Protein AF-A0AAN7KJH5-F1 (afdb_monomer_lite)

InterPro domains:
  IPR013057 Amino acid transporter, transmembrane domain [PF01490] (1-137)

pLDDT: mean 70.14, std 13.67, range [41.75, 88.75]

Organism: Trapa natans (NCBI:txid22666)

Sequence (145 aa):
MVPLGWAPGVMGLILAAAISLYANVLIAKLHVLGGKRHIRYRDLAGHIYGRKAYSLTWGLQYVNLFMINTGFIILAGSSLKTIYVLFRDDHTMKLPYFIAIVGFVCAMFAIEIPHLSALRIWLGFSTFFSLVYYYSICTGLKRWD

Secondary structure (DSSP, 8-state):
-----HHHHHHHHHHHHHHHHHHHHHHHHHHTTTSS----HHHHHHHHHHHHHHHHHHHHHHHHHHHHHHHHHHHHHHHHHHHHHHH---TT--HHHHHHHHHHHHHHHHHH-SSHHHHHHHHHHHHHHHHHHHHHHHHHHTT--

Radius of gyration: 21.86 Å; chains: 1; bounding box: 60×34×48 Å

Structure (mmCIF, N/CA/C/O backbone):
data_AF-A0AAN7KJH5-F1
#
_entry.id   AF-A0AAN7KJH5-F1
#
loop_
_atom_site.group_PDB
_atom_site.id
_atom_site.type_symbol
_atom_site.label_atom_id
_atom_site.label_alt_id
_atom_site.label_comp_id
_atom_site.label_asym_id
_atom_site.label_entity_id
_atom_site.label_seq_id
_atom_site.pdbx_PDB_ins_code
_atom_site.Cartn_x
_atom_site.Cartn_y
_atom_site.Cartn_z
_atom_site.occupancy
_atom_site.B_iso_or_equiv
_atom_site.auth_seq_id
_atom_site.auth_comp_id
_atom_site.auth_asym_id
_atom_site.auth_atom_id
_atom_site.pdbx_PDB_model_num
ATOM 1 N N . MET A 1 1 ? 15.040 16.499 1.997 1.00 41.75 1 MET A N 1
ATOM 2 C CA . MET A 1 1 ? 14.167 15.840 2.991 1.00 41.75 1 MET A CA 1
ATOM 3 C C . MET A 1 1 ? 15.115 15.185 3.979 1.00 41.75 1 MET A C 1
ATOM 5 O O . MET A 1 1 ? 15.840 14.293 3.563 1.00 41.75 1 MET A O 1
ATOM 9 N N . VAL A 1 2 ? 15.259 15.720 5.193 1.00 48.19 2 VAL A N 1
ATOM 10 C CA . VAL A 1 2 ? 16.209 15.173 6.177 1.00 48.19 2 VAL A CA 1
ATOM 11 C C . VAL A 1 2 ? 15.757 13.749 6.509 1.00 48.19 2 VAL A C 1
ATOM 13 O O . VAL A 1 2 ? 14.598 13.588 6.896 1.00 48.19 2 VAL A O 1
ATOM 16 N N . PRO A 1 3 ? 16.598 12.717 6.318 1.00 55.06 3 PRO A N 1
ATOM 17 C CA . PRO A 1 3 ? 16.239 11.371 6.716 1.00 55.06 3 PRO A CA 1
ATOM 18 C C . PRO A 1 3 ? 16.158 11.377 8.240 1.00 55.06 3 PRO A C 1
ATOM 20 O O . PRO A 1 3 ? 17.176 11.426 8.928 1.00 55.06 3 PRO A O 1
ATOM 23 N N . LEU A 1 4 ? 14.940 11.382 8.783 1.00 53.69 4 LEU A N 1
ATOM 24 C CA . LEU A 1 4 ? 14.732 10.939 10.153 1.00 53.69 4 LEU A CA 1
ATOM 25 C C . LEU A 1 4 ? 15.382 9.558 10.219 1.00 53.69 4 LEU A C 1
ATOM 27 O O . LEU A 1 4 ? 15.016 8.674 9.445 1.00 53.69 4 LEU A O 1
ATOM 31 N N . GLY A 1 5 ? 16.415 9.424 11.051 1.00 65.88 5 GLY A N 1
ATOM 32 C CA . GLY A 1 5 ? 17.173 8.187 11.162 1.00 65.88 5 GLY A CA 1
ATOM 33 C C . GLY A 1 5 ? 16.253 6.986 11.387 1.00 65.88 5 GLY A C 1
ATOM 34 O O . GLY A 1 5 ? 15.084 7.113 11.750 1.00 65.88 5 GLY A O 1
ATOM 35 N N . TRP A 1 6 ? 16.788 5.788 11.202 1.00 77.88 6 TRP A N 1
ATOM 36 C CA . TRP A 1 6 ? 16.036 4.548 11.389 1.00 77.88 6 TRP A CA 1
ATOM 37 C C . TRP A 1 6 ? 15.261 4.501 12.728 1.00 77.88 6 TRP A C 1
ATOM 39 O O . TRP A 1 6 ? 14.116 4.061 12.765 1.00 77.88 6 TRP A O 1
ATOM 49 N N . ALA A 1 7 ? 15.827 5.070 13.799 1.00 82.50 7 ALA A N 1
ATOM 50 C CA . ALA A 1 7 ? 15.221 5.109 15.130 1.00 82.50 7 ALA A CA 1
ATOM 51 C C . ALA A 1 7 ? 13.856 5.840 15.208 1.00 82.50 7 ALA A C 1
ATOM 53 O O . ALA A 1 7 ? 12.880 5.198 15.603 1.00 82.50 7 ALA A O 1
ATOM 54 N N . PRO A 1 8 ? 13.704 7.130 14.834 1.00 83.56 8 PRO A N 1
ATOM 55 C CA . PRO A 1 8 ? 12.391 7.782 14.838 1.00 83.56 8 PRO A CA 1
ATOM 56 C C . PRO A 1 8 ? 11.390 7.149 13.859 1.00 83.56 8 PRO A C 1
ATOM 58 O O . PRO A 1 8 ? 10.193 7.150 14.144 1.00 83.56 8 PRO A O 1
ATOM 61 N N . GLY A 1 9 ? 11.855 6.555 12.752 1.00 81.69 9 GLY A N 1
ATOM 62 C CA . GLY A 1 9 ? 10.995 5.787 11.844 1.00 81.69 9 GLY A CA 1
ATOM 63 C C . GLY A 1 9 ? 10.394 4.545 12.512 1.00 81.69 9 GLY A C 1
ATOM 64 O O . GLY A 1 9 ? 9.178 4.356 12.493 1.00 81.69 9 GLY A O 1
ATOM 65 N N . VAL A 1 10 ? 11.227 3.732 13.170 1.00 86.69 10 VAL A N 1
ATOM 66 C CA . VAL A 1 10 ? 10.787 2.534 13.908 1.00 86.69 10 VAL A CA 1
ATOM 67 C C . VAL A 1 10 ? 9.867 2.906 15.069 1.00 86.69 10 VAL A C 1
ATOM 69 O O . VAL A 1 10 ? 8.808 2.301 15.230 1.00 86.69 10 VAL A O 1
ATOM 72 N N . MET A 1 11 ? 10.214 3.942 15.836 1.00 88.75 11 MET A N 1
ATOM 73 C CA . MET A 1 11 ? 9.369 4.437 16.927 1.00 88.75 11 MET A CA 1
ATOM 74 C C . MET A 1 11 ? 8.000 4.909 16.423 1.00 88.75 11 MET A C 1
ATOM 76 O O . MET A 1 11 ? 6.978 4.584 17.028 1.00 88.75 11 MET A O 1
ATOM 80 N N . GLY A 1 12 ? 7.960 5.617 15.290 1.00 85.31 12 GLY A N 1
ATOM 81 C CA . GLY A 1 12 ? 6.714 6.028 14.645 1.00 85.31 12 GLY A CA 1
ATOM 82 C C . GLY A 1 12 ? 5.856 4.843 14.196 1.00 85.31 12 GLY A C 1
ATOM 83 O O . GLY A 1 12 ? 4.645 4.852 14.415 1.00 85.31 12 GLY A O 1
ATOM 84 N N . LEU A 1 13 ? 6.467 3.795 13.632 1.00 85.69 13 LEU A N 1
ATOM 85 C CA . LEU A 1 13 ? 5.760 2.573 13.226 1.00 85.69 13 LEU A CA 1
ATOM 86 C C . LEU A 1 13 ? 5.175 1.815 14.422 1.00 85.69 13 LEU A C 1
ATOM 88 O O . LEU A 1 13 ? 4.020 1.393 14.366 1.00 85.69 13 LEU A O 1
ATOM 92 N N . ILE A 1 14 ? 5.934 1.683 15.514 1.00 88.56 14 ILE A N 1
ATOM 93 C CA . ILE A 1 14 ? 5.457 1.046 16.751 1.00 88.56 14 ILE A CA 1
ATOM 94 C C . ILE A 1 14 ? 4.282 1.837 17.331 1.00 88.56 14 ILE A C 1
ATOM 96 O O . ILE A 1 14 ? 3.264 1.249 17.700 1.00 88.56 14 ILE A O 1
ATOM 100 N N . LEU A 1 15 ? 4.387 3.168 17.367 1.00 87.56 15 LEU A N 1
ATOM 101 C CA . LEU A 1 15 ? 3.319 4.028 17.867 1.00 87.56 15 LEU A CA 1
ATOM 102 C C . LEU A 1 15 ? 2.057 3.924 16.997 1.00 87.56 15 LEU A C 1
ATOM 104 O O . LEU A 1 15 ? 0.957 3.757 17.523 1.00 87.56 15 LEU A O 1
ATOM 108 N N . ALA A 1 16 ? 2.204 3.952 15.671 1.00 83.62 16 ALA A N 1
ATOM 109 C CA . ALA A 1 16 ? 1.093 3.778 14.739 1.00 83.62 16 ALA A CA 1
ATOM 110 C C . ALA A 1 16 ? 0.424 2.399 14.888 1.00 83.62 16 ALA A C 1
ATOM 112 O O . ALA A 1 16 ? -0.809 2.304 14.881 1.00 83.62 16 ALA A O 1
ATOM 113 N N . ALA A 1 17 ? 1.214 1.337 15.078 1.00 84.12 17 ALA A N 1
ATOM 114 C CA . ALA A 1 17 ? 0.710 -0.011 15.331 1.00 84.12 17 ALA A CA 1
ATOM 115 C C . ALA A 1 17 ? -0.049 -0.095 16.664 1.00 84.12 17 ALA A C 1
ATOM 117 O O . ALA A 1 17 ? -1.147 -0.652 16.709 1.00 84.12 17 ALA A O 1
ATOM 118 N N . ALA A 1 18 ? 0.480 0.511 17.730 1.00 80.88 18 ALA A N 1
ATOM 119 C CA . ALA A 1 18 ? -0.165 0.551 19.040 1.00 80.88 18 ALA A CA 1
ATOM 120 C C . ALA A 1 18 ? -1.504 1.308 19.000 1.00 80.88 18 ALA A C 1
ATOM 122 O O . ALA A 1 18 ? -2.509 0.800 19.500 1.00 80.88 18 ALA A O 1
ATOM 123 N N . ILE A 1 19 ? -1.547 2.476 18.349 1.00 82.88 19 ILE A N 1
ATOM 124 C CA . ILE A 1 19 ? -2.782 3.259 18.164 1.00 82.88 19 ILE A CA 1
ATOM 125 C C . ILE A 1 19 ? -3.808 2.460 17.348 1.00 82.88 19 ILE A C 1
ATOM 127 O O . ILE A 1 19 ? -4.983 2.401 17.715 1.00 82.88 19 ILE A O 1
ATOM 131 N N . SER A 1 20 ? -3.370 1.791 16.278 1.00 79.06 20 SER A N 1
ATOM 132 C CA . SER A 1 20 ? -4.243 0.961 15.438 1.00 79.06 20 SER A CA 1
ATOM 133 C C . SER A 1 20 ? -4.808 -0.238 16.205 1.00 79.06 20 SER A C 1
ATOM 135 O O . SER A 1 20 ? -5.998 -0.539 16.100 1.00 79.06 20 SER A O 1
ATOM 137 N N . LEU A 1 21 ? -3.988 -0.919 17.010 1.00 73.56 21 LEU A N 1
ATOM 138 C CA . LEU A 1 21 ? -4.432 -2.018 17.872 1.00 73.56 21 LEU A CA 1
ATOM 139 C C . LEU A 1 21 ? -5.415 -1.534 18.935 1.00 73.56 21 LEU A C 1
ATOM 141 O O . LEU A 1 21 ? -6.452 -2.163 19.134 1.00 73.56 21 LEU A O 1
ATOM 145 N N . TYR A 1 22 ? -5.133 -0.398 19.572 1.00 73.12 22 TYR A N 1
ATOM 146 C CA . TYR A 1 22 ? -6.029 0.201 20.554 1.00 73.12 22 TYR A CA 1
ATOM 147 C C . TYR A 1 22 ? -7.396 0.532 19.944 1.00 73.12 22 TYR A C 1
ATOM 149 O O . TYR A 1 22 ? -8.425 0.158 20.509 1.00 73.12 22 TYR A O 1
ATOM 157 N N . ALA A 1 23 ? -7.419 1.146 18.757 1.00 73.00 23 ALA A N 1
ATOM 158 C CA . ALA A 1 23 ? -8.654 1.417 18.028 1.00 73.00 23 ALA A CA 1
ATOM 159 C C . ALA A 1 23 ? -9.427 0.122 17.710 1.00 73.00 23 ALA A C 1
ATOM 161 O O . ALA A 1 23 ? -10.624 0.041 17.981 1.00 73.00 23 ALA A O 1
ATOM 162 N N . ASN A 1 24 ? -8.751 -0.921 17.218 1.00 70.12 24 ASN A N 1
ATOM 163 C CA . ASN A 1 24 ? -9.383 -2.213 16.927 1.00 70.12 24 ASN A CA 1
ATOM 164 C C . ASN A 1 24 ? -9.943 -2.902 18.186 1.00 70.12 24 ASN A C 1
ATOM 166 O O . ASN A 1 24 ? -11.048 -3.444 18.147 1.00 70.12 24 ASN A O 1
ATOM 170 N N . VAL A 1 25 ? -9.232 -2.849 19.319 1.00 68.31 25 VAL A N 1
ATOM 171 C CA . VAL A 1 25 ? -9.700 -3.396 20.606 1.00 68.31 25 VAL A CA 1
ATOM 172 C C . VAL A 1 25 ? -10.889 -2.604 21.149 1.00 68.31 25 VAL A C 1
ATOM 174 O O . VAL A 1 25 ? -11.833 -3.202 21.666 1.00 68.31 25 VAL A O 1
ATOM 177 N N . LEU A 1 26 ? -10.885 -1.275 21.016 1.00 65.19 26 LEU A N 1
ATOM 178 C CA . LEU A 1 26 ? -12.006 -0.425 21.420 1.00 65.19 26 LEU A CA 1
ATOM 179 C C . LEU A 1 26 ? -13.269 -0.769 20.621 1.00 65.19 26 LEU A C 1
ATOM 181 O O . LEU A 1 26 ? -14.347 -0.921 21.195 1.00 65.19 26 LEU A O 1
ATOM 185 N N . ILE A 1 27 ? -13.119 -0.980 19.314 1.00 61.59 27 ILE A N 1
ATOM 186 C CA . ILE A 1 27 ? -14.218 -1.403 18.449 1.00 61.59 27 ILE A CA 1
ATOM 187 C C . ILE A 1 27 ? -14.693 -2.827 18.793 1.00 61.59 27 ILE A C 1
ATOM 189 O O . ILE A 1 27 ? -15.898 -3.078 18.850 1.00 61.59 27 ILE A O 1
ATOM 193 N N . ALA A 1 28 ? -13.776 -3.752 19.089 1.00 60.47 28 ALA A N 1
ATOM 194 C CA . ALA A 1 28 ? -14.115 -5.112 19.516 1.00 60.47 28 ALA A CA 1
ATOM 195 C C . ALA A 1 28 ? -14.870 -5.137 20.857 1.00 60.47 28 ALA A C 1
ATOM 197 O O . ALA A 1 28 ? -15.811 -5.911 21.024 1.00 60.47 28 ALA A O 1
ATOM 198 N N . LYS A 1 29 ? -14.510 -4.258 21.798 1.00 59.19 29 LYS A N 1
ATOM 199 C CA . LYS A 1 29 ? -15.243 -4.082 23.060 1.00 59.19 29 LYS A CA 1
ATOM 200 C C . LYS A 1 29 ? -16.618 -3.456 22.842 1.00 59.19 29 LYS A C 1
ATOM 202 O O . LYS A 1 29 ? -17.572 -3.877 23.493 1.00 59.19 29 LYS A O 1
ATOM 207 N N . LEU A 1 30 ? -16.745 -2.521 21.895 1.00 57.16 30 LEU A N 1
ATOM 208 C CA . LEU A 1 30 ? -18.052 -2.023 21.467 1.00 57.16 30 LEU A CA 1
ATOM 209 C C . LEU A 1 30 ? -18.926 -3.149 20.904 1.00 57.16 30 LEU A C 1
ATOM 211 O O . LEU A 1 30 ? -20.100 -3.188 21.232 1.00 57.16 30 LEU A O 1
ATOM 215 N N . HIS A 1 31 ? -18.377 -4.115 20.165 1.00 52.75 31 HIS A N 1
ATOM 216 C CA . HIS A 1 31 ? -19.140 -5.259 19.635 1.00 52.75 31 HIS A CA 1
ATOM 217 C C . HIS A 1 31 ? -19.922 -6.036 20.724 1.00 52.75 31 HIS A C 1
ATOM 219 O O . HIS A 1 31 ? -20.969 -6.611 20.435 1.00 52.75 31 HIS A O 1
ATOM 225 N N . VAL A 1 32 ? -19.453 -6.054 21.979 1.00 51.75 32 VAL A N 1
ATOM 226 C CA . VAL A 1 32 ? -20.024 -6.878 23.068 1.00 51.75 32 VAL A CA 1
ATOM 227 C C . VAL A 1 32 ? -20.945 -6.086 24.016 1.00 51.75 32 VAL A C 1
ATOM 229 O O . VAL A 1 32 ? -21.578 -6.664 24.902 1.00 51.75 32 VAL A O 1
ATOM 232 N N . LEU A 1 33 ? -21.105 -4.775 23.822 1.00 45.88 33 LEU A N 1
ATOM 233 C CA . LEU A 1 33 ? -22.000 -3.957 24.646 1.00 45.88 33 LEU A CA 1
ATOM 234 C C . LEU A 1 33 ? -23.476 -4.322 24.398 1.00 45.88 33 LEU A C 1
ATOM 236 O O . LEU A 1 33 ? -24.051 -3.995 23.363 1.00 45.88 33 LEU A O 1
ATOM 240 N N . GLY A 1 34 ? -24.091 -4.993 25.380 1.00 48.47 34 GLY A N 1
ATOM 241 C CA . GLY A 1 34 ? -25.542 -5.209 25.450 1.00 48.47 34 GLY A CA 1
ATOM 242 C C . GLY A 1 34 ? -26.043 -6.650 25.303 1.00 48.47 34 GLY A C 1
ATOM 243 O O . GLY A 1 34 ? -27.241 -6.841 25.121 1.00 48.47 34 GLY A O 1
ATOM 244 N N . GLY A 1 35 ? -25.185 -7.677 25.358 1.00 50.88 35 GLY A N 1
ATOM 245 C CA . GLY A 1 35 ? -25.638 -9.079 25.467 1.00 50.88 35 GLY A CA 1
ATOM 246 C C . GLY A 1 35 ? -26.435 -9.631 24.270 1.00 50.88 35 GLY A C 1
ATOM 247 O O . GLY A 1 35 ? -26.924 -10.757 24.324 1.00 50.88 35 GLY A O 1
ATOM 248 N N . LYS A 1 36 ? -26.544 -8.882 23.164 1.00 46.72 36 LYS A N 1
ATOM 249 C CA . LYS A 1 36 ? -27.088 -9.354 21.885 1.00 46.72 36 LYS A CA 1
ATOM 250 C C . LYS A 1 36 ? -26.062 -9.169 20.772 1.00 46.72 36 LYS A C 1
ATOM 252 O O . LYS A 1 36 ? -25.541 -8.074 20.573 1.00 46.72 36 LYS A O 1
ATOM 257 N N . ARG A 1 37 ? -25.801 -10.253 20.029 1.00 44.09 37 ARG A N 1
ATOM 258 C CA . ARG A 1 37 ? -24.948 -10.288 18.829 1.00 44.09 37 ARG A CA 1
ATOM 259 C C . ARG A 1 37 ? -25.513 -9.351 17.756 1.00 44.09 37 ARG A C 1
ATOM 261 O O . ARG A 1 37 ? -26.404 -9.740 17.007 1.00 44.09 37 ARG A O 1
ATOM 268 N N . HIS A 1 38 ? -24.982 -8.138 17.655 1.00 47.28 38 HIS A N 1
ATOM 269 C CA . HIS A 1 38 ? -25.283 -7.236 16.546 1.00 47.28 38 HIS A CA 1
ATOM 270 C C . HIS A 1 38 ? -24.235 -7.422 15.446 1.00 47.28 38 HIS A C 1
ATOM 272 O O . HIS A 1 38 ? -23.150 -6.856 15.474 1.00 47.28 38 HIS A O 1
ATOM 278 N N . ILE A 1 39 ? -24.597 -8.216 14.443 1.00 48.72 39 ILE A N 1
ATOM 279 C CA . ILE A 1 39 ? -23.796 -8.596 13.264 1.00 48.72 39 ILE A CA 1
ATOM 280 C C . ILE A 1 39 ? -23.498 -7.425 12.298 1.00 48.72 39 ILE A C 1
ATOM 282 O O . ILE A 1 39 ? -22.943 -7.633 11.220 1.00 48.72 39 ILE A O 1
ATOM 286 N N . ARG A 1 40 ? -23.847 -6.176 12.648 1.00 52.09 40 ARG A N 1
ATOM 287 C CA . ARG A 1 40 ? -23.656 -4.998 11.789 1.00 52.09 40 ARG A CA 1
ATOM 288 C C . ARG A 1 40 ? -23.190 -3.789 12.605 1.00 52.09 40 ARG A C 1
ATOM 290 O O . ARG A 1 40 ? -23.937 -3.277 13.431 1.00 52.09 40 ARG A O 1
ATOM 297 N N . TYR A 1 41 ? -22.008 -3.269 12.258 1.00 50.56 41 TYR A N 1
ATOM 298 C CA . TYR A 1 41 ? -21.374 -2.013 12.722 1.00 50.56 41 TYR A CA 1
ATOM 299 C C . TYR A 1 41 ? -22.290 -0.767 12.759 1.00 50.56 41 TYR A C 1
ATOM 301 O O . TYR A 1 41 ? -21.920 0.277 13.287 1.00 50.56 41 TYR A O 1
ATOM 309 N N . ARG A 1 42 ? -23.469 -0.854 12.141 1.00 49.59 42 ARG A N 1
ATOM 310 C CA . ARG A 1 42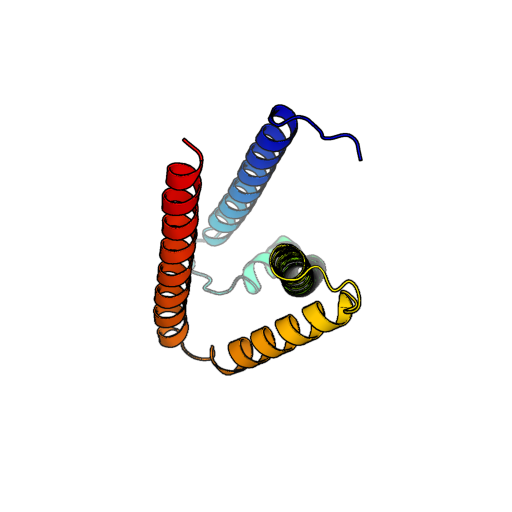 ? -24.325 0.261 11.749 1.00 49.59 42 ARG A CA 1
ATOM 311 C C . ARG A 1 42 ? -25.364 0.655 12.800 1.00 49.59 42 ARG A C 1
ATOM 313 O O . ARG A 1 42 ? -25.665 1.837 12.901 1.00 49.59 42 ARG A O 1
ATOM 320 N N . ASP A 1 43 ? -25.869 -0.289 13.592 1.00 47.94 43 ASP A N 1
ATOM 321 C CA . ASP A 1 43 ? -26.902 0.017 14.597 1.00 47.94 43 ASP A CA 1
ATOM 322 C C . ASP A 1 43 ? -26.313 0.450 15.944 1.00 47.94 43 ASP A C 1
ATOM 324 O O . ASP A 1 43 ? -26.886 1.292 16.632 1.00 47.94 43 ASP A O 1
ATOM 328 N N . LEU A 1 44 ? -25.121 -0.040 16.299 1.00 48.66 44 LEU A N 1
ATOM 329 C CA . LEU A 1 44 ? -24.533 0.231 17.612 1.00 48.66 44 LEU A CA 1
ATOM 330 C C . LEU A 1 44 ? -23.915 1.638 17.721 1.00 48.66 44 LEU A C 1
ATOM 332 O O . LEU A 1 44 ? -24.080 2.319 18.732 1.00 48.66 44 LEU A O 1
ATOM 336 N N . ALA A 1 45 ? -23.268 2.119 16.652 1.00 50.47 45 ALA A N 1
ATOM 337 C CA . ALA A 1 45 ? -22.732 3.482 16.589 1.00 50.47 45 ALA A CA 1
ATOM 338 C C . ALA A 1 45 ? -23.846 4.546 16.515 1.00 50.47 45 ALA A C 1
ATOM 340 O O . ALA A 1 45 ? -23.702 5.641 17.060 1.00 50.47 45 ALA A O 1
ATOM 341 N N . GLY A 1 46 ? -24.979 4.209 15.886 1.00 47.50 46 GLY A N 1
ATOM 342 C CA . GLY A 1 46 ? -26.156 5.074 15.820 1.00 47.50 46 GLY A CA 1
ATOM 343 C C . GLY A 1 46 ? -26.838 5.271 17.175 1.00 47.50 46 GLY A C 1
ATOM 344 O O . GLY A 1 46 ? -27.347 6.362 17.430 1.00 47.50 46 GLY A O 1
ATOM 345 N N . HIS A 1 47 ? -26.805 4.259 18.050 1.00 52.00 47 HIS A N 1
ATOM 346 C CA . HIS A 1 47 ? -27.459 4.317 19.358 1.00 52.00 47 HIS A CA 1
ATOM 347 C C . HIS A 1 47 ? -26.647 5.077 20.422 1.00 52.00 47 HIS A C 1
ATOM 349 O O . HIS A 1 47 ? -27.239 5.712 21.286 1.00 52.00 47 HIS A O 1
ATOM 355 N N . ILE A 1 48 ? -25.307 5.070 20.342 1.00 52.84 48 ILE A N 1
ATOM 356 C CA . ILE A 1 48 ? -24.431 5.700 21.354 1.00 52.84 48 ILE A CA 1
ATOM 357 C C . ILE A 1 48 ? -23.943 7.103 20.944 1.00 52.84 48 ILE A C 1
ATOM 359 O O . ILE A 1 48 ? -23.795 7.964 21.805 1.00 52.84 48 ILE A O 1
ATOM 363 N N . TYR A 1 49 ? -23.694 7.366 19.654 1.00 51.16 49 TYR A N 1
ATOM 364 C CA . TYR A 1 49 ? -22.996 8.589 19.202 1.00 51.16 49 TYR A CA 1
ATOM 365 C C . TYR A 1 49 ? -23.817 9.472 18.237 1.00 51.16 49 TYR A C 1
ATOM 367 O O . TYR A 1 49 ? -23.371 10.541 17.811 1.00 51.16 49 TYR A O 1
ATOM 375 N N . GLY A 1 50 ? -25.037 9.046 17.894 1.00 53.34 50 GLY A N 1
ATOM 376 C CA . GLY A 1 50 ? -25.954 9.774 17.019 1.00 53.34 50 GLY A CA 1
ATOM 377 C C . GLY A 1 50 ? -25.617 9.689 15.522 1.00 53.34 50 GLY A C 1
ATOM 378 O O . GLY A 1 50 ? -24.509 9.363 15.093 1.00 53.34 50 GLY A O 1
ATOM 379 N N . ARG A 1 51 ? -26.607 10.032 14.685 1.00 55.66 51 ARG A N 1
ATOM 380 C CA . ARG A 1 51 ? -26.584 9.902 13.210 1.00 55.66 51 ARG A CA 1
ATOM 381 C C . ARG A 1 51 ? -25.416 10.651 12.527 1.00 55.66 51 ARG A C 1
ATOM 383 O O . ARG A 1 51 ? -25.027 10.294 11.417 1.00 55.66 51 ARG A O 1
ATOM 390 N N . LYS A 1 52 ? -24.826 11.653 13.197 1.00 53.44 52 LYS A N 1
ATOM 391 C CA . LYS A 1 52 ? -23.691 12.453 12.697 1.00 53.44 52 LYS A CA 1
ATOM 392 C C . LYS A 1 52 ? -22.356 11.700 12.719 1.00 53.44 52 LYS A C 1
ATOM 394 O O . LYS A 1 52 ? -21.617 11.774 11.743 1.00 53.44 52 LYS A O 1
ATOM 399 N N . ALA A 1 53 ? -22.062 10.941 13.775 1.00 59.16 53 ALA A N 1
ATOM 400 C CA . ALA A 1 53 ? -20.815 10.178 13.865 1.00 59.16 53 ALA A CA 1
ATOM 401 C C . ALA A 1 53 ? -20.767 9.042 12.838 1.00 59.16 53 ALA A C 1
ATOM 403 O O . ALA A 1 53 ? -19.719 8.800 12.247 1.00 59.16 53 ALA A O 1
ATOM 404 N N . TYR A 1 54 ? -21.919 8.421 12.561 1.00 56.72 54 TYR A N 1
ATOM 405 C CA . TYR A 1 54 ? -22.078 7.413 11.511 1.00 56.72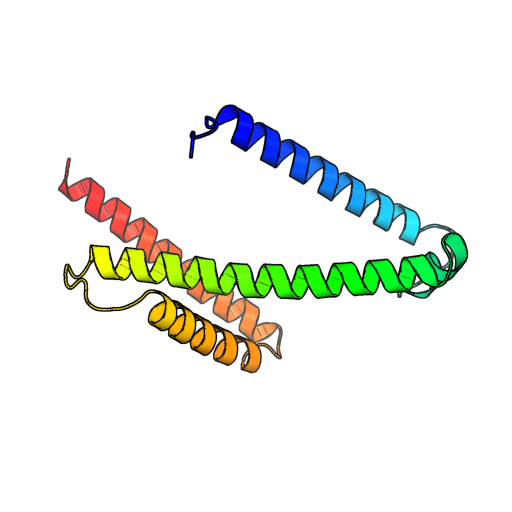 54 TYR A CA 1
ATOM 406 C C . TYR A 1 54 ? -21.718 7.958 10.120 1.00 56.72 54 TYR A C 1
ATOM 408 O O . TYR A 1 54 ? -20.932 7.348 9.397 1.00 56.72 54 TYR A O 1
ATOM 416 N N . SER A 1 55 ? -22.241 9.136 9.760 1.00 58.22 55 SER A N 1
ATOM 417 C CA . SER A 1 55 ? -21.911 9.777 8.481 1.00 58.22 55 SER A CA 1
ATOM 418 C C . SER A 1 55 ? -20.433 10.164 8.397 1.00 58.22 55 SER A C 1
ATOM 420 O O . SER A 1 55 ? -19.837 10.070 7.326 1.00 58.22 55 SER A O 1
ATOM 422 N N . LEU A 1 56 ? -19.833 10.568 9.523 1.00 65.00 56 LEU A N 1
ATOM 423 C CA . LEU A 1 56 ? -18.414 10.907 9.601 1.00 65.00 56 LEU A CA 1
ATOM 424 C C . LEU A 1 56 ? -17.526 9.670 9.406 1.00 65.00 56 LEU A C 1
ATOM 426 O O . LEU A 1 56 ? -16.580 9.726 8.625 1.00 65.00 56 LEU A O 1
ATOM 430 N N . THR A 1 57 ? -17.837 8.542 10.059 1.00 65.88 57 THR A N 1
ATOM 431 C CA . THR A 1 57 ? -17.057 7.299 9.894 1.00 65.88 57 THR A CA 1
ATOM 432 C C . THR A 1 57 ? -17.196 6.741 8.487 1.00 65.88 57 THR A C 1
ATOM 434 O O . THR A 1 57 ? -16.208 6.297 7.911 1.00 65.88 57 THR A O 1
ATOM 437 N N . TRP A 1 58 ? -18.401 6.800 7.917 1.00 65.44 58 TRP A N 1
ATOM 438 C CA . TRP A 1 58 ? -18.648 6.406 6.533 1.00 65.44 58 TRP A CA 1
ATOM 439 C C . TRP A 1 58 ? -17.820 7.251 5.552 1.00 65.44 58 TRP A C 1
ATOM 441 O O . TRP A 1 58 ? -17.130 6.697 4.697 1.00 65.44 58 TRP A O 1
ATOM 451 N N . GLY A 1 59 ? -17.803 8.577 5.735 1.00 73.44 59 GLY A N 1
ATOM 452 C CA . GLY A 1 59 ? -16.985 9.486 4.929 1.00 73.44 59 GLY A CA 1
ATOM 453 C C . GLY A 1 59 ? -15.484 9.222 5.076 1.00 73.44 59 GLY A C 1
ATOM 454 O O . GLY A 1 59 ? -14.787 9.071 4.077 1.00 73.44 59 GLY A O 1
ATOM 455 N N . LEU A 1 60 ? -14.991 9.087 6.311 1.00 74.94 60 LEU A N 1
ATOM 456 C CA . LEU A 1 60 ? -13.582 8.789 6.592 1.00 74.94 60 LEU A CA 1
ATOM 457 C C . LEU A 1 60 ? -13.138 7.446 6.009 1.00 74.94 60 LEU A C 1
ATOM 459 O O . LEU A 1 60 ? -12.054 7.371 5.441 1.00 74.94 60 LEU A O 1
ATOM 463 N N . GLN A 1 61 ? -13.957 6.396 6.110 1.00 74.50 61 GLN A N 1
ATOM 464 C CA . GLN A 1 61 ? -13.628 5.093 5.526 1.00 74.50 61 GLN A CA 1
ATOM 465 C C . GLN A 1 61 ? -13.566 5.156 4.001 1.00 74.50 61 GLN A C 1
ATOM 467 O O . GLN A 1 61 ? -12.645 4.592 3.414 1.00 74.50 61 GLN A O 1
ATOM 472 N N . TYR A 1 62 ? -14.500 5.864 3.364 1.00 76.69 62 TYR A N 1
ATOM 473 C CA . TYR A 1 62 ? -14.514 6.000 1.910 1.00 76.69 62 TYR A CA 1
ATOM 474 C C . TYR A 1 62 ? -13.313 6.805 1.402 1.00 76.69 62 TYR A C 1
ATOM 476 O O . TYR A 1 62 ? -12.636 6.389 0.462 1.00 76.69 62 TYR A O 1
ATOM 484 N N . VAL A 1 63 ? -12.992 7.916 2.074 1.00 81.94 63 VAL A N 1
ATOM 485 C CA . VAL A 1 63 ? -11.800 8.723 1.778 1.00 81.94 63 VAL A CA 1
ATOM 486 C C . VAL A 1 63 ? -10.529 7.906 1.990 1.00 81.94 63 VAL A C 1
ATOM 488 O O . VAL A 1 63 ? -9.659 7.909 1.124 1.00 81.94 63 VAL A O 1
ATOM 491 N N . ASN A 1 64 ? -10.428 7.164 3.094 1.00 82.75 64 ASN A N 1
ATOM 492 C CA . ASN A 1 64 ? -9.261 6.334 3.377 1.00 82.75 64 ASN A CA 1
ATOM 493 C C . ASN A 1 64 ? -9.080 5.235 2.322 1.00 82.75 64 ASN A C 1
ATOM 495 O O . ASN A 1 64 ? -7.978 5.042 1.814 1.00 82.75 64 ASN A O 1
ATOM 499 N N . LEU A 1 65 ? -10.168 4.558 1.938 1.00 81.69 65 LEU A N 1
ATOM 500 C CA . LEU A 1 65 ? -10.140 3.542 0.890 1.00 81.69 65 LEU A CA 1
ATOM 501 C C . LEU A 1 65 ? -9.677 4.146 -0.441 1.00 81.69 65 LEU A C 1
ATOM 503 O O . LEU A 1 65 ? -8.775 3.605 -1.076 1.00 81.69 65 LEU A O 1
ATOM 507 N N . PHE A 1 66 ? -10.244 5.282 -0.843 1.00 84.12 66 PHE A N 1
ATOM 508 C CA . PHE A 1 66 ? -9.875 5.959 -2.085 1.00 84.12 66 PHE A CA 1
ATOM 509 C C . PHE A 1 66 ? -8.411 6.425 -2.083 1.00 84.12 66 PHE A C 1
ATOM 511 O O . PHE A 1 66 ? -7.682 6.208 -3.056 1.00 84.12 66 PHE A O 1
ATOM 518 N N . MET A 1 67 ? -7.961 7.025 -0.979 1.00 82.62 67 MET A N 1
ATOM 519 C CA . MET A 1 67 ? -6.612 7.569 -0.848 1.00 82.62 67 MET A CA 1
ATOM 520 C C . MET A 1 67 ? -5.552 6.464 -0.818 1.00 82.62 67 MET A C 1
ATOM 522 O O . MET A 1 67 ? -4.539 6.585 -1.503 1.00 82.62 67 MET A O 1
ATOM 526 N N . ILE A 1 68 ? -5.798 5.362 -0.099 1.00 84.25 68 ILE A N 1
ATOM 527 C CA . ILE A 1 68 ? -4.890 4.204 -0.068 1.00 84.25 68 ILE A CA 1
ATOM 528 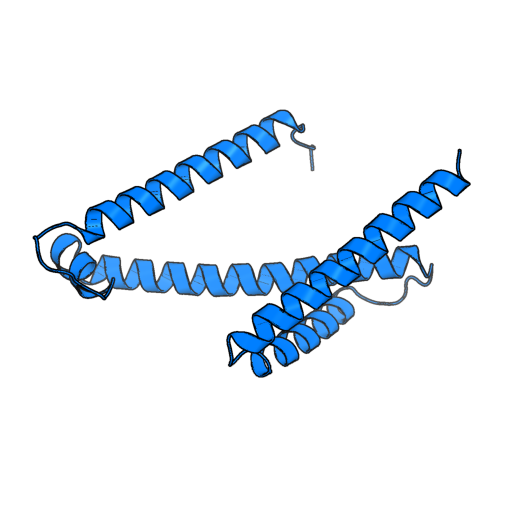C C . ILE A 1 68 ? -4.805 3.536 -1.443 1.00 84.25 68 ILE A C 1
ATOM 530 O O . ILE A 1 68 ? -3.701 3.252 -1.902 1.00 84.25 68 ILE A O 1
ATOM 534 N N . ASN A 1 69 ? -5.935 3.323 -2.129 1.00 83.12 69 ASN A N 1
ATOM 535 C CA . ASN A 1 69 ? -5.931 2.718 -3.467 1.00 83.12 69 ASN A CA 1
ATOM 536 C C . ASN A 1 69 ? -5.169 3.592 -4.476 1.00 83.12 69 ASN A C 1
ATOM 538 O O . ASN A 1 69 ? -4.306 3.099 -5.200 1.00 83.12 69 ASN A O 1
ATOM 542 N N . THR A 1 70 ? -5.424 4.903 -4.473 1.00 84.88 70 THR A N 1
ATOM 543 C CA . THR A 1 70 ? -4.712 5.853 -5.343 1.00 84.88 70 THR A CA 1
ATOM 544 C C . THR A 1 70 ? -3.219 5.902 -5.010 1.00 84.88 70 THR A C 1
ATOM 546 O O . THR A 1 70 ? -2.377 5.843 -5.906 1.00 84.88 70 THR A O 1
ATOM 549 N N . GLY A 1 71 ? -2.874 5.954 -3.720 1.00 86.75 71 GLY A N 1
ATOM 550 C CA . GLY A 1 71 ? -1.489 5.952 -3.252 1.00 86.75 71 GLY A CA 1
ATOM 551 C C . GLY A 1 71 ? -0.731 4.687 -3.653 1.00 86.75 71 GLY A C 1
ATOM 552 O O . GLY A 1 71 ? 0.422 4.778 -4.073 1.00 86.75 71 GLY A O 1
ATOM 553 N N . PHE A 1 72 ? -1.383 3.524 -3.602 1.00 85.00 72 PHE A N 1
ATOM 554 C CA . PHE A 1 72 ? -0.793 2.255 -4.025 1.00 85.00 72 PHE A CA 1
ATOM 555 C C . PHE A 1 72 ? -0.459 2.243 -5.523 1.00 85.00 72 PHE A C 1
ATOM 557 O O . PHE A 1 72 ? 0.650 1.863 -5.895 1.00 85.00 72 PHE A O 1
ATOM 564 N N . ILE A 1 73 ? -1.367 2.730 -6.377 1.00 86.81 73 ILE A N 1
ATOM 565 C CA . ILE A 1 73 ? -1.142 2.829 -7.831 1.00 86.81 73 ILE A CA 1
ATOM 566 C C . ILE A 1 73 ? 0.033 3.771 -8.141 1.00 86.81 73 ILE A C 1
ATOM 568 O O . ILE A 1 73 ? 0.888 3.450 -8.969 1.00 86.81 73 ILE A O 1
ATOM 572 N N . ILE A 1 74 ? 0.119 4.914 -7.452 1.00 87.19 74 ILE A N 1
ATOM 573 C CA . ILE A 1 74 ? 1.226 5.868 -7.621 1.00 87.19 74 ILE A CA 1
ATOM 574 C C . ILE A 1 74 ? 2.554 5.248 -7.176 1.00 87.19 74 ILE A C 1
ATOM 576 O O . ILE A 1 74 ? 3.554 5.357 -7.892 1.00 87.19 74 ILE A O 1
ATOM 580 N N . LEU A 1 75 ? 2.573 4.591 -6.012 1.00 87.62 75 LEU A N 1
ATOM 581 C CA . LEU A 1 75 ? 3.770 3.950 -5.476 1.00 87.62 75 LEU A CA 1
ATOM 582 C C . LEU A 1 75 ? 4.275 2.855 -6.422 1.00 87.62 75 LEU A C 1
ATOM 584 O O . LEU A 1 75 ? 5.453 2.851 -6.770 1.00 87.62 75 LEU A O 1
ATOM 588 N N . ALA A 1 76 ? 3.380 1.993 -6.906 1.00 85.69 76 ALA A N 1
ATOM 589 C CA . ALA A 1 76 ? 3.714 0.947 -7.866 1.00 85.69 76 ALA A CA 1
ATOM 590 C C . ALA A 1 76 ? 4.202 1.517 -9.212 1.00 85.69 76 ALA A C 1
ATOM 592 O O . ALA A 1 76 ? 5.193 1.026 -9.755 1.00 85.69 76 ALA A O 1
ATOM 593 N N . GLY A 1 77 ? 3.591 2.594 -9.723 1.00 85.25 77 GLY A N 1
ATOM 594 C CA . GLY A 1 77 ? 4.076 3.292 -10.922 1.00 85.25 77 GLY A CA 1
ATOM 595 C C . GLY A 1 77 ? 5.478 3.889 -10.741 1.00 85.25 77 GLY A C 1
ATOM 596 O O . GLY A 1 77 ? 6.307 3.817 -11.650 1.00 85.25 77 GLY A O 1
ATOM 597 N N . SER A 1 78 ? 5.773 4.424 -9.553 1.00 84.50 78 SER A N 1
ATOM 598 C CA . SER A 1 78 ? 7.108 4.919 -9.193 1.00 84.50 78 SER A CA 1
ATOM 599 C C . SER A 1 78 ? 8.139 3.788 -9.128 1.00 84.50 78 SER A C 1
ATOM 601 O O . SER A 1 78 ? 9.207 3.895 -9.731 1.00 84.50 78 SER A O 1
ATOM 603 N N . SER A 1 79 ? 7.807 2.668 -8.478 1.00 85.12 79 SER A N 1
ATOM 604 C CA . SER A 1 79 ? 8.673 1.484 -8.424 1.00 85.12 79 SER A CA 1
ATOM 605 C C . SER A 1 79 ? 8.958 0.914 -9.815 1.00 85.12 79 SER A C 1
ATOM 607 O O . SER A 1 79 ? 10.108 0.605 -10.123 1.00 85.12 79 SER A O 1
ATOM 609 N N . LEU A 1 80 ? 7.942 0.831 -10.681 1.00 83.50 80 LEU A N 1
ATOM 610 C CA . LEU A 1 80 ? 8.096 0.338 -12.050 1.00 83.50 80 LEU A CA 1
ATOM 611 C C . LEU A 1 80 ? 9.013 1.242 -12.882 1.00 83.50 80 LEU A C 1
ATOM 613 O O . LEU A 1 80 ? 9.863 0.742 -13.618 1.00 83.50 80 LEU A O 1
ATOM 617 N N . LYS A 1 81 ? 8.902 2.567 -12.715 1.00 81.12 81 LYS A N 1
ATOM 618 C CA . LYS A 1 81 ? 9.826 3.523 -13.337 1.00 81.12 81 LYS A CA 1
ATOM 619 C C . LYS A 1 81 ? 11.269 3.283 -12.879 1.00 81.12 81 LYS A C 1
ATOM 621 O O . LYS A 1 81 ? 12.165 3.285 -13.717 1.00 81.12 81 LYS A O 1
ATOM 626 N N . THR A 1 82 ? 11.504 3.070 -11.584 1.00 81.06 82 THR A N 1
ATOM 627 C CA . THR A 1 82 ? 12.854 2.802 -11.057 1.00 81.06 82 THR A CA 1
ATOM 628 C C . THR A 1 82 ? 13.447 1.521 -11.641 1.00 81.06 82 THR A C 1
ATOM 630 O O . THR A 1 82 ? 14.609 1.519 -12.034 1.00 81.06 82 THR A O 1
ATOM 633 N N . ILE A 1 83 ? 12.650 0.454 -11.762 1.00 79.25 83 ILE A N 1
ATOM 634 C CA . ILE A 1 83 ? 13.087 -0.797 -12.402 1.00 79.25 83 ILE A CA 1
ATOM 635 C C . ILE A 1 83 ? 13.409 -0.561 -13.883 1.00 79.25 83 ILE A C 1
ATOM 637 O O . ILE A 1 83 ? 14.434 -1.034 -14.365 1.00 79.25 83 ILE A O 1
ATOM 641 N N . TYR A 1 84 ? 12.575 0.193 -14.604 1.00 76.94 84 TYR A N 1
ATOM 642 C CA . TYR A 1 84 ? 12.815 0.498 -16.016 1.00 76.94 84 TYR A CA 1
ATOM 643 C C . TYR A 1 84 ? 14.130 1.262 -16.226 1.00 76.94 84 TYR A C 1
ATOM 645 O O . TYR A 1 84 ? 14.925 0.876 -17.077 1.00 76.94 84 TYR A O 1
ATOM 653 N N . VAL A 1 85 ? 14.386 2.290 -15.409 1.00 79.06 85 VAL A N 1
ATOM 654 C CA . VAL A 1 85 ? 15.642 3.058 -15.445 1.00 79.06 85 VAL A CA 1
ATOM 655 C C . VAL A 1 85 ? 16.850 2.180 -15.107 1.00 79.06 85 VAL A C 1
ATOM 657 O O . VAL A 1 85 ? 17.906 2.370 -15.691 1.00 79.06 85 VAL A O 1
ATOM 660 N N . LEU A 1 86 ? 16.703 1.197 -14.213 1.00 76.75 86 LEU A N 1
ATOM 661 C CA . LEU A 1 86 ? 17.787 0.277 -13.858 1.00 76.75 86 LEU A CA 1
ATOM 662 C C . LEU A 1 86 ? 18.196 -0.654 -15.016 1.00 76.75 86 LEU A C 1
ATOM 664 O O . LEU A 1 86 ? 19.358 -1.035 -15.107 1.00 76.75 86 LEU A O 1
ATOM 668 N N . PHE A 1 87 ? 17.252 -1.047 -15.877 1.00 71.69 87 PHE A N 1
ATOM 669 C CA . PHE A 1 87 ? 17.504 -1.972 -16.991 1.00 71.69 87 PHE A CA 1
ATOM 670 C C . PHE A 1 87 ? 17.766 -1.280 -18.334 1.00 71.69 87 PHE A C 1
ATOM 672 O O . PHE A 1 87 ? 18.317 -1.909 -19.240 1.00 71.69 87 PHE A O 1
ATOM 679 N N . ARG A 1 88 ? 17.332 -0.027 -18.510 1.00 66.06 88 ARG A N 1
ATOM 680 C CA . ARG A 1 88 ? 17.456 0.698 -19.778 1.00 66.06 88 ARG A CA 1
ATOM 681 C C . ARG A 1 88 ? 17.656 2.191 -19.514 1.00 66.06 88 ARG A C 1
ATOM 683 O O . ARG A 1 88 ? 16.733 2.871 -19.074 1.00 66.06 88 ARG A O 1
ATOM 690 N N . ASP A 1 89 ? 18.836 2.706 -19.862 1.00 59.75 89 ASP A N 1
ATOM 691 C CA . ASP A 1 89 ? 19.259 4.112 -19.678 1.00 59.75 89 ASP A CA 1
ATOM 692 C C . ASP A 1 89 ? 18.521 5.132 -20.576 1.00 59.75 89 ASP A C 1
ATOM 694 O O . ASP A 1 89 ? 18.931 6.282 -20.721 1.00 59.75 89 ASP A O 1
ATOM 698 N N . ASP A 1 90 ? 17.404 4.743 -21.191 1.00 57.91 90 ASP A N 1
ATOM 699 C CA . ASP A 1 90 ? 16.682 5.577 -22.148 1.00 57.91 90 ASP A CA 1
ATOM 700 C C . ASP A 1 90 ? 15.652 6.456 -21.410 1.00 57.91 90 ASP A C 1
ATOM 702 O O . ASP A 1 90 ? 14.538 6.041 -21.073 1.00 57.91 90 ASP A O 1
ATOM 706 N N . HIS A 1 91 ? 16.054 7.687 -21.088 1.00 59.16 91 HIS A N 1
ATOM 707 C CA . HIS A 1 91 ? 15.341 8.655 -20.237 1.00 59.16 91 HIS A CA 1
ATOM 708 C C . HIS A 1 91 ? 14.102 9.328 -20.873 1.00 59.16 91 HIS A C 1
ATOM 710 O O . HIS A 1 91 ? 13.787 10.481 -20.573 1.00 59.16 91 HIS A O 1
ATOM 716 N N . THR A 1 92 ? 13.352 8.645 -21.738 1.00 57.12 92 THR A N 1
ATOM 717 C CA . THR A 1 92 ? 12.279 9.288 -22.524 1.00 57.12 92 THR A CA 1
ATOM 718 C C . THR A 1 92 ? 10.856 9.076 -21.989 1.00 57.12 92 THR A C 1
ATOM 720 O O . THR A 1 92 ? 9.960 9.856 -22.324 1.00 57.12 92 THR A O 1
ATOM 723 N N . MET A 1 93 ? 10.606 8.092 -21.113 1.00 59.47 93 MET A N 1
ATOM 724 C CA . MET A 1 93 ? 9.242 7.800 -20.637 1.00 59.47 93 MET A CA 1
ATOM 725 C C . MET A 1 93 ? 8.852 8.544 -19.348 1.00 59.47 93 MET A C 1
ATOM 727 O O . MET A 1 93 ? 9.456 8.394 -18.283 1.00 59.47 93 MET A O 1
ATOM 731 N N . LYS A 1 94 ? 7.778 9.344 -19.436 1.00 71.19 94 LYS A N 1
ATOM 732 C CA . LYS A 1 94 ? 7.220 10.114 -18.311 1.00 71.19 94 LYS A CA 1
ATOM 733 C C . LYS A 1 94 ? 6.555 9.184 -17.280 1.00 71.19 94 LYS A C 1
ATOM 735 O O . LYS A 1 94 ? 5.794 8.294 -17.644 1.00 71.19 94 LYS A O 1
ATOM 740 N N . LEU A 1 95 ? 6.764 9.465 -15.986 1.00 74.81 95 LEU A N 1
ATOM 741 C CA . LEU A 1 95 ? 6.133 8.782 -14.838 1.00 74.81 95 LEU A CA 1
ATOM 742 C C . LEU A 1 95 ? 4.619 8.489 -14.997 1.00 74.81 95 LEU A C 1
ATOM 744 O O . LEU A 1 95 ? 4.219 7.369 -14.683 1.00 74.81 95 LEU A O 1
ATOM 748 N N . PRO A 1 96 ? 3.771 9.414 -15.499 1.00 80.31 96 PRO A N 1
ATOM 749 C CA . PRO A 1 96 ? 2.346 9.144 -15.699 1.00 80.31 96 PRO A CA 1
ATOM 750 C C . PRO A 1 96 ? 2.037 7.943 -16.602 1.00 80.31 96 PRO A C 1
ATOM 752 O O . PRO A 1 96 ? 1.018 7.299 -16.383 1.00 80.31 96 PRO A O 1
ATOM 755 N N . TYR A 1 97 ? 2.898 7.589 -17.562 1.00 80.06 97 TYR A N 1
ATOM 756 C CA . TYR A 1 97 ? 2.676 6.398 -18.391 1.00 80.06 97 TYR A CA 1
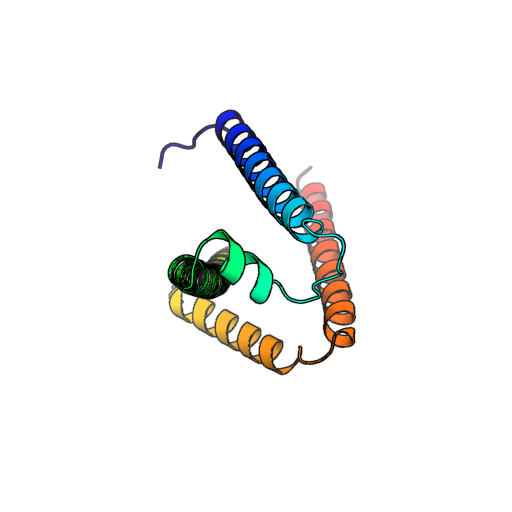ATOM 757 C C . TYR A 1 97 ? 2.818 5.109 -17.579 1.00 80.06 97 TYR A C 1
ATOM 759 O O . TYR A 1 97 ? 1.984 4.217 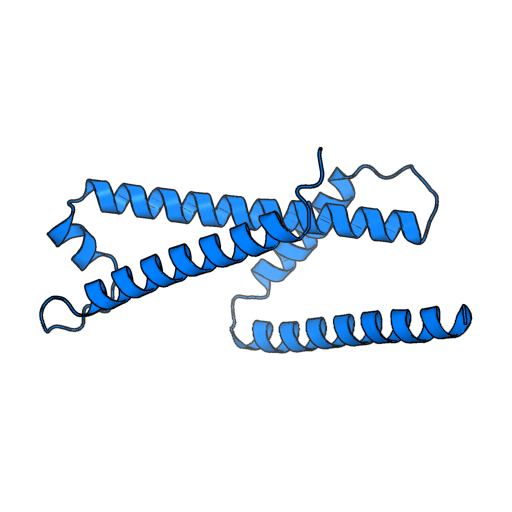-17.696 1.00 80.06 97 TYR A O 1
ATOM 767 N N . PHE A 1 98 ? 3.810 5.034 -16.687 1.00 79.75 98 PHE A N 1
ATOM 768 C CA . PHE A 1 98 ? 3.961 3.895 -15.777 1.00 79.75 98 PHE A CA 1
ATOM 769 C C . PHE A 1 98 ? 2.794 3.801 -14.790 1.00 79.75 98 PHE A C 1
ATOM 771 O O . PHE A 1 98 ? 2.295 2.708 -14.539 1.00 79.75 98 PHE A O 1
ATOM 778 N N . ILE A 1 99 ? 2.307 4.939 -14.286 1.00 83.25 99 ILE A N 1
ATOM 779 C CA . ILE A 1 99 ? 1.110 4.993 -13.433 1.00 83.25 99 ILE A CA 1
ATOM 780 C C . ILE A 1 99 ? -0.129 4.513 -14.204 1.00 83.25 99 ILE A C 1
ATOM 782 O O . ILE A 1 99 ? -0.923 3.760 -13.652 1.00 83.25 99 ILE A O 1
ATOM 786 N N . ALA A 1 100 ? -0.285 4.894 -15.476 1.00 84.12 100 ALA A N 1
ATOM 787 C CA . ALA A 1 100 ? -1.397 4.445 -16.314 1.00 84.12 100 ALA A CA 1
ATOM 788 C C . ALA A 1 100 ? -1.343 2.934 -16.595 1.00 84.12 100 ALA A C 1
ATOM 790 O O . ALA A 1 100 ? -2.370 2.266 -16.501 1.00 84.12 100 ALA A O 1
ATOM 791 N N . ILE A 1 101 ? -0.155 2.381 -16.868 1.00 84.00 101 ILE A N 1
ATOM 792 C CA . ILE A 1 101 ? 0.046 0.934 -17.055 1.00 84.00 101 ILE A CA 1
ATOM 793 C C . ILE A 1 101 ? -0.299 0.177 -15.769 1.00 84.00 101 ILE A C 1
ATOM 795 O O . ILE A 1 101 ? -1.069 -0.778 -15.804 1.00 84.00 101 ILE A O 1
ATOM 799 N N . VAL A 1 102 ? 0.217 0.626 -14.622 1.00 84.88 102 VAL A N 1
ATOM 800 C CA . VAL A 1 102 ? -0.097 0.027 -13.317 1.00 84.88 102 VAL A CA 1
ATOM 801 C C . VAL A 1 102 ? -1.586 0.148 -13.001 1.00 84.88 102 VAL A C 1
ATOM 803 O O . VAL A 1 102 ? -2.190 -0.822 -12.558 1.00 84.88 102 VAL A O 1
ATOM 806 N N . GLY A 1 103 ? -2.199 1.302 -13.267 1.00 84.06 103 GLY A N 1
ATOM 807 C CA . GLY A 1 103 ? -3.632 1.517 -13.085 1.00 84.06 103 GLY A CA 1
ATOM 808 C C . GLY A 1 103 ? -4.478 0.588 -13.956 1.00 84.06 103 GLY A C 1
ATOM 809 O O . GLY A 1 103 ? -5.453 0.025 -13.468 1.00 84.06 103 GLY A O 1
ATOM 810 N N . PHE A 1 104 ? -4.079 0.368 -15.211 1.00 85.31 104 PHE A N 1
ATOM 811 C CA . PHE A 1 104 ? -4.736 -0.572 -16.119 1.00 85.31 104 PHE A CA 1
ATOM 812 C C . PHE A 1 104 ? -4.629 -2.015 -15.616 1.00 85.31 104 PHE A C 1
ATOM 814 O O . PHE A 1 104 ? -5.638 -2.708 -15.514 1.00 85.31 104 PHE A O 1
ATOM 821 N N . VAL A 1 105 ? -3.431 -2.440 -15.217 1.00 81.94 105 VAL A N 1
ATOM 822 C CA . VAL A 1 105 ? -3.199 -3.767 -14.634 1.00 81.94 105 VAL A CA 1
ATOM 823 C C . VAL A 1 105 ? -4.015 -3.944 -13.346 1.00 81.94 105 VAL A C 1
ATOM 825 O O . VAL A 1 105 ? -4.704 -4.947 -13.187 1.00 81.94 105 VAL A O 1
ATOM 828 N N . CYS A 1 106 ? -4.031 -2.948 -12.455 1.00 80.69 106 CYS A N 1
ATOM 829 C CA . CYS A 1 106 ? -4.868 -2.953 -11.253 1.00 80.69 106 CYS A CA 1
ATOM 830 C C . CYS A 1 106 ? -6.371 -2.995 -11.570 1.00 80.69 106 CYS A C 1
ATOM 832 O O . CYS A 1 106 ? -7.115 -3.645 -10.840 1.00 80.69 106 CYS A O 1
ATOM 834 N N . ALA A 1 107 ? -6.832 -2.337 -12.636 1.00 79.31 107 ALA A N 1
ATOM 835 C CA . ALA A 1 107 ? -8.229 -2.390 -13.064 1.00 79.31 107 ALA A CA 1
ATOM 836 C C . ALA A 1 107 ? -8.606 -3.775 -13.610 1.00 79.31 107 ALA A C 1
ATOM 838 O O . ALA A 1 107 ? -9.676 -4.281 -13.274 1.00 79.31 107 ALA A O 1
ATOM 839 N N . MET A 1 108 ? -7.716 -4.417 -14.375 1.00 78.06 108 MET A N 1
ATOM 840 C CA . MET A 1 108 ? -7.888 -5.816 -14.782 1.00 78.06 108 MET A CA 1
ATOM 841 C C . MET A 1 108 ? -7.986 -6.728 -13.555 1.00 78.06 108 MET A C 1
ATOM 843 O O . MET A 1 108 ? -8.948 -7.482 -13.436 1.00 78.06 108 MET A O 1
ATOM 847 N N . PHE A 1 109 ? -7.087 -6.563 -12.577 1.00 70.00 109 PHE A N 1
ATOM 848 C CA . PHE A 1 109 ? -7.172 -7.285 -11.305 1.00 70.00 109 PHE A CA 1
ATOM 849 C C . PHE A 1 109 ? -8.494 -7.038 -10.578 1.00 70.00 109 PHE A C 1
ATOM 851 O O . PHE A 1 109 ? -9.121 -7.982 -10.112 1.00 70.00 109 PHE A O 1
ATOM 858 N N . ALA A 1 110 ? -8.960 -5.793 -10.492 1.00 72.62 110 ALA A N 1
ATOM 859 C CA . ALA A 1 110 ? -10.220 -5.478 -9.821 1.00 72.62 110 ALA A CA 1
ATOM 860 C C . ALA A 1 110 ? -11.426 -6.194 -10.463 1.00 72.62 110 ALA A C 1
ATOM 862 O O . ALA A 1 110 ? -12.350 -6.584 -9.751 1.00 72.62 110 ALA A O 1
ATOM 863 N N . ILE A 1 111 ? -11.399 -6.404 -11.782 1.00 70.06 111 ILE A N 1
ATOM 864 C CA . ILE A 1 111 ? -12.434 -7.136 -12.530 1.00 70.06 111 ILE A CA 1
ATOM 865 C C . ILE A 1 111 ? -12.301 -8.657 -12.337 1.00 70.06 111 ILE A C 1
ATOM 867 O O . ILE A 1 111 ? -13.308 -9.363 -12.338 1.00 70.06 111 ILE A O 1
ATOM 871 N N . GLU A 1 112 ? -11.083 -9.164 -12.132 1.00 64.38 112 GLU A N 1
ATOM 872 C CA . GLU A 1 112 ? -10.776 -10.589 -11.924 1.00 64.38 112 GLU A CA 1
ATOM 873 C C . GLU A 1 112 ? -10.927 -11.066 -10.468 1.00 64.38 112 GLU A C 1
ATOM 875 O O . GLU A 1 112 ? -11.000 -12.273 -10.223 1.00 64.38 112 GLU A O 1
ATOM 880 N N . ILE A 1 113 ? -11.046 -10.153 -9.493 1.00 61.44 113 ILE A N 1
ATOM 881 C CA . ILE A 1 113 ? -11.219 -10.462 -8.059 1.00 61.44 113 ILE A CA 1
ATOM 882 C C . ILE A 1 113 ? -12.699 -10.378 -7.579 1.00 61.44 113 ILE A C 1
ATOM 884 O O . ILE A 1 113 ? -12.957 -9.856 -6.497 1.00 61.44 113 ILE A O 1
ATOM 888 N N . PRO A 1 114 ? -13.736 -10.911 -8.267 1.00 56.66 114 PRO A N 1
ATOM 889 C CA . PRO A 1 114 ? -15.034 -11.106 -7.624 1.00 56.66 114 PRO A CA 1
ATOM 890 C C . PRO A 1 114 ? -15.076 -12.396 -6.780 1.00 56.66 114 PRO A C 1
ATOM 892 O O . PRO A 1 114 ? -16.071 -12.647 -6.106 1.00 56.66 114 PRO A O 1
ATOM 895 N N . HIS A 1 115 ? -14.017 -13.224 -6.785 1.00 58.84 115 HIS A N 1
ATOM 896 C CA . HIS A 1 115 ? -13.995 -14.534 -6.123 1.00 58.84 115 HIS A CA 1
ATOM 897 C C . HIS A 1 115 ? -12.745 -14.754 -5.247 1.00 58.84 115 HIS A C 1
ATOM 899 O O . HIS A 1 115 ? -11.608 -14.578 -5.678 1.00 58.84 115 HIS A O 1
ATOM 905 N N . LEU A 1 116 ? -12.955 -15.207 -4.003 1.00 59.34 116 LEU A N 1
ATOM 906 C CA . LEU A 1 116 ? -11.900 -15.435 -2.997 1.00 59.34 116 LEU A CA 1
ATOM 907 C C . LEU A 1 116 ? -10.841 -16.472 -3.425 1.00 59.34 116 LEU A C 1
ATOM 909 O O . LEU A 1 116 ? -9.717 -16.447 -2.922 1.00 59.34 116 LEU A O 1
ATOM 913 N N . SER A 1 117 ? -11.169 -17.360 -4.370 1.00 60.94 117 SER A N 1
ATOM 914 C CA . SER A 1 117 ? -10.217 -18.336 -4.916 1.00 60.94 117 SER A CA 1
ATOM 915 C C . SER A 1 117 ? -9.146 -17.701 -5.811 1.00 60.94 117 SER A C 1
ATOM 917 O O . SER A 1 117 ? -7.993 -18.127 -5.732 1.00 60.94 117 SER A O 1
ATOM 919 N N . ALA A 1 118 ? -9.466 -16.656 -6.589 1.00 62.44 118 ALA A N 1
ATOM 920 C CA . ALA A 1 118 ? -8.468 -15.946 -7.401 1.00 62.44 118 ALA A CA 1
ATOM 921 C C . ALA A 1 118 ? -7.423 -15.246 -6.531 1.00 62.44 118 ALA A C 1
ATOM 923 O O . ALA A 1 118 ? -6.237 -15.273 -6.851 1.00 62.44 118 ALA A O 1
ATOM 924 N N . LEU A 1 119 ? -7.835 -14.696 -5.383 1.00 66.50 119 LEU A N 1
ATOM 925 C CA . LEU A 1 119 ? -6.920 -14.015 -4.468 1.00 66.50 119 LEU A CA 1
ATOM 926 C C . LEU A 1 119 ? -5.848 -14.968 -3.913 1.00 66.50 119 LEU A C 1
ATOM 928 O O . LEU A 1 119 ? -4.687 -14.585 -3.804 1.00 66.50 119 LEU A O 1
ATOM 932 N N . ARG A 1 120 ? -6.208 -16.226 -3.612 1.00 67.44 120 ARG A N 1
ATOM 933 C CA . ARG A 1 120 ? -5.244 -17.259 -3.184 1.00 67.44 120 ARG A CA 1
ATOM 934 C C . ARG A 1 120 ? -4.239 -17.610 -4.279 1.00 67.44 120 ARG A C 1
ATOM 936 O O . ARG A 1 120 ? -3.049 -17.711 -3.995 1.00 67.44 120 ARG A O 1
ATOM 943 N N . ILE A 1 121 ? -4.714 -17.795 -5.508 1.00 70.69 121 ILE A N 1
ATOM 944 C CA . ILE A 1 121 ? -3.866 -18.135 -6.660 1.00 70.69 121 ILE A CA 1
ATOM 945 C C . ILE A 1 121 ? -2.902 -16.983 -6.964 1.00 70.69 121 ILE A C 1
ATOM 947 O O . ILE A 1 121 ? -1.707 -17.207 -7.162 1.00 70.69 121 ILE A O 1
ATOM 951 N N . TRP A 1 122 ? -3.393 -15.747 -6.899 1.00 68.31 122 TRP A N 1
ATOM 952 C CA . TRP A 1 122 ? -2.580 -14.554 -7.097 1.00 68.31 122 TRP A CA 1
ATOM 953 C C . TRP A 1 122 ? -1.529 -14.361 -5.999 1.00 68.31 122 TRP A C 1
ATOM 955 O O . TRP A 1 122 ? -0.382 -14.020 -6.288 1.00 68.31 122 TRP A O 1
ATOM 965 N N . LEU A 1 123 ? -1.874 -14.659 -4.742 1.00 75.00 123 LEU A N 1
ATOM 966 C CA . LEU A 1 123 ? -0.916 -14.644 -3.636 1.00 75.00 123 LEU A CA 1
ATOM 967 C C . LEU A 1 123 ? 0.215 -15.663 -3.857 1.00 75.00 123 LEU A C 1
ATOM 969 O O . LEU A 1 123 ? 1.378 -15.361 -3.584 1.00 75.00 123 LEU A O 1
ATOM 973 N N . GLY A 1 124 ? -0.106 -16.840 -4.407 1.00 76.88 124 GLY A N 1
ATOM 974 C CA . GLY A 1 124 ? 0.887 -17.837 -4.813 1.00 76.88 124 GLY A CA 1
ATOM 975 C C . GLY A 1 124 ? 1.829 -17.311 -5.900 1.00 76.88 124 GLY A C 1
ATOM 976 O O . GLY A 1 124 ? 3.048 -17.407 -5.757 1.00 76.88 124 GLY A O 1
ATOM 977 N N . PHE A 1 125 ? 1.281 -16.669 -6.934 1.00 79.00 125 PHE A N 1
ATOM 978 C CA . PHE A 1 125 ? 2.065 -16.026 -7.994 1.00 79.00 125 PHE A CA 1
ATOM 979 C C . PHE A 1 125 ? 2.973 -14.908 -7.466 1.00 79.00 125 PHE A C 1
ATOM 981 O O . PHE A 1 125 ? 4.165 -14.881 -7.769 1.00 79.00 125 PHE A O 1
ATOM 988 N N . SER A 1 126 ? 2.447 -14.012 -6.630 1.00 75.62 126 SER A N 1
ATOM 989 C CA . SER A 1 126 ? 3.229 -12.932 -6.013 1.00 75.62 126 SER A CA 1
ATOM 990 C C . SER A 1 126 ? 4.361 -13.466 -5.127 1.00 75.62 126 SER A C 1
ATOM 992 O O . SER A 1 126 ? 5.480 -12.940 -5.163 1.00 75.62 126 SER A O 1
ATOM 994 N N . THR A 1 127 ? 4.104 -14.552 -4.391 1.00 82.69 127 THR A N 1
ATOM 995 C CA . THR A 1 127 ? 5.129 -15.243 -3.596 1.00 82.69 127 THR A CA 1
ATOM 996 C C . THR A 1 127 ? 6.225 -15.802 -4.498 1.00 82.69 127 THR A C 1
ATOM 998 O O . THR A 1 127 ? 7.406 -15.581 -4.240 1.00 82.69 127 THR A O 1
ATOM 1001 N N . PHE A 1 128 ? 5.849 -16.458 -5.597 1.00 86.38 128 PHE A N 1
ATOM 1002 C CA . PHE A 1 128 ? 6.799 -17.001 -6.564 1.00 86.38 128 PHE A CA 1
ATOM 1003 C C . PHE A 1 128 ? 7.692 -15.913 -7.180 1.00 86.38 128 PHE A C 1
ATOM 1005 O O . PHE A 1 128 ? 8.915 -16.039 -7.155 1.00 86.38 128 PHE A O 1
ATOM 1012 N N . PHE A 1 129 ? 7.112 -14.807 -7.657 1.00 82.50 129 PHE A N 1
ATOM 1013 C CA . PHE A 1 129 ? 7.881 -13.687 -8.212 1.00 82.50 129 PHE A CA 1
ATOM 1014 C C . PHE A 1 129 ? 8.830 -13.054 -7.184 1.00 82.50 129 PHE A C 1
ATOM 1016 O O . PHE A 1 129 ? 9.976 -12.748 -7.513 1.00 82.50 129 PHE A O 1
ATOM 1023 N N . SER A 1 130 ? 8.390 -12.911 -5.931 1.00 81.62 130 SER A N 1
ATOM 1024 C CA . SER A 1 130 ? 9.242 -12.414 -4.842 1.00 81.62 130 SER A CA 1
ATOM 1025 C C . SER A 1 130 ? 10.424 -13.347 -4.558 1.00 81.62 130 SER A C 1
ATOM 1027 O O . SER A 1 130 ? 11.540 -12.875 -4.337 1.00 81.62 130 SER A O 1
ATOM 1029 N N . LEU A 1 131 ? 10.210 -14.667 -4.612 1.00 83.69 131 LEU A N 1
ATOM 1030 C CA . LEU A 1 131 ? 11.277 -15.659 -4.448 1.00 83.69 131 LEU A CA 1
ATOM 1031 C C . LEU A 1 131 ? 12.288 -15.605 -5.597 1.00 83.69 131 LEU A C 1
ATOM 1033 O O . LEU A 1 131 ? 13.490 -15.633 -5.345 1.00 83.69 131 LEU A O 1
ATOM 1037 N N . VAL A 1 132 ? 11.821 -15.473 -6.841 1.00 85.69 132 VAL A N 1
ATOM 1038 C CA . VAL A 1 132 ? 12.699 -15.310 -8.011 1.00 85.69 132 VAL A CA 1
ATOM 1039 C C . VAL A 1 132 ? 13.527 -14.030 -7.895 1.00 85.69 132 VAL A C 1
ATOM 1041 O O . VAL A 1 132 ? 14.733 -14.061 -8.139 1.00 85.69 132 VAL A O 1
ATOM 1044 N N . TYR A 1 133 ? 12.920 -12.917 -7.475 1.00 79.69 133 TYR A N 1
ATOM 1045 C CA . TYR A 1 133 ? 13.631 -11.658 -7.241 1.00 79.69 133 TYR A CA 1
ATOM 1046 C C . TYR A 1 133 ? 14.704 -11.797 -6.152 1.00 79.69 133 TYR A C 1
ATOM 1048 O O . TYR A 1 133 ? 15.857 -11.425 -6.374 1.00 79.69 133 TYR A O 1
ATOM 1056 N N . TYR A 1 134 ? 14.360 -12.396 -5.008 1.00 84.25 134 TYR A N 1
ATOM 1057 C CA . TYR A 1 134 ? 15.3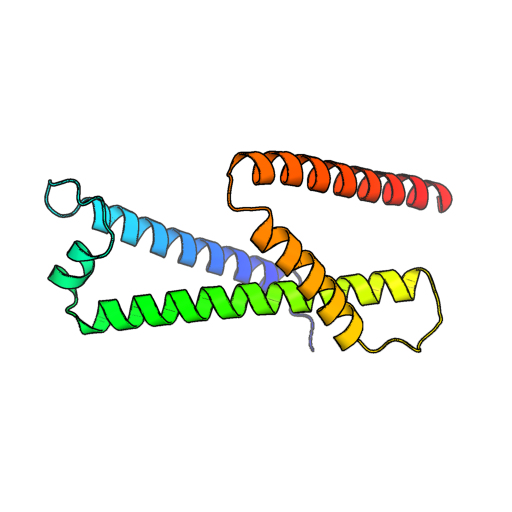11 -12.650 -3.924 1.00 84.25 134 TYR A CA 1
ATOM 1058 C C . TYR A 1 134 ? 16.469 -13.548 -4.379 1.00 84.25 134 TYR A C 1
ATOM 1060 O O . TYR A 1 134 ? 17.634 -13.237 -4.132 1.00 84.25 134 TYR A O 1
ATOM 1068 N N . TYR A 1 135 ? 16.162 -14.623 -5.109 1.00 84.12 135 TYR A N 1
ATOM 1069 C CA . TYR A 1 135 ? 17.172 -15.518 -5.665 1.00 84.12 135 TYR A CA 1
ATOM 1070 C C . TYR A 1 135 ? 18.099 -14.788 -6.644 1.00 84.12 135 TYR A C 1
ATOM 1072 O O . TYR A 1 135 ? 19.315 -14.920 -6.539 1.00 84.12 135 TYR A O 1
ATOM 1080 N N . SER A 1 136 ? 17.537 -13.960 -7.529 1.00 77.69 136 SER A N 1
ATOM 1081 C CA . SER A 1 136 ? 18.291 -13.158 -8.504 1.00 77.69 136 SER A CA 1
ATOM 1082 C C . SER A 1 136 ? 19.270 -12.204 -7.815 1.00 77.69 136 SER A C 1
ATOM 1084 O O . SER A 1 136 ? 20.427 -12.106 -8.227 1.00 77.69 136 SER A O 1
ATOM 1086 N N . ILE A 1 137 ? 18.842 -11.554 -6.726 1.00 79.31 137 ILE A N 1
ATOM 1087 C CA . ILE A 1 137 ? 19.715 -10.720 -5.889 1.00 79.31 137 ILE A CA 1
ATOM 1088 C C . ILE A 1 137 ? 20.817 -11.561 -5.244 1.00 79.31 137 ILE A C 1
ATOM 1090 O O . ILE A 1 137 ? 21.982 -11.183 -5.325 1.00 79.31 137 ILE A O 1
ATOM 1094 N N . CYS A 1 138 ? 20.486 -12.706 -4.641 1.00 73.00 138 CYS A N 1
ATOM 1095 C CA . CYS A 1 138 ? 21.479 -13.585 -4.019 1.00 73.00 138 CYS A CA 1
ATOM 1096 C C . CYS A 1 138 ? 22.524 -14.095 -5.021 1.00 73.00 138 CYS A C 1
ATOM 1098 O O . CYS A 1 138 ? 23.711 -14.129 -4.703 1.00 73.00 138 CYS A O 1
ATOM 1100 N N . THR A 1 139 ? 22.115 -14.469 -6.236 1.00 72.19 139 THR A N 1
ATOM 1101 C CA . THR A 1 139 ? 23.049 -14.877 -7.295 1.00 72.19 139 THR A CA 1
ATOM 1102 C C . THR A 1 139 ? 23.855 -13.706 -7.850 1.00 72.19 139 THR A C 1
ATOM 1104 O O . THR A 1 139 ? 25.014 -13.889 -8.211 1.00 72.19 139 THR A O 1
ATOM 1107 N N . GLY A 1 140 ? 23.262 -12.510 -7.893 1.00 64.31 140 GLY A N 1
ATOM 1108 C CA . GLY A 1 140 ? 23.933 -11.278 -8.294 1.00 64.31 140 GLY A CA 1
ATOM 1109 C C . GLY A 1 140 ? 25.002 -10.851 -7.292 1.00 64.31 140 GLY A C 1
ATOM 1110 O O . GLY A 1 140 ? 26.118 -10.570 -7.707 1.00 64.31 140 GLY A O 1
ATOM 1111 N N . LEU A 1 141 ? 24.714 -10.884 -5.985 1.00 56.78 141 LEU A N 1
ATOM 1112 C CA . LEU A 1 141 ? 25.697 -10.601 -4.928 1.00 56.78 141 LEU A CA 1
ATOM 1113 C C . LEU A 1 141 ? 26.898 -11.547 -5.002 1.00 56.78 141 LEU A C 1
ATOM 1115 O O . LEU A 1 141 ? 28.034 -11.103 -4.932 1.00 56.78 141 LEU A O 1
ATOM 1119 N N . LYS A 1 142 ? 26.652 -12.834 -5.261 1.00 50.28 142 LYS A N 1
ATOM 1120 C CA . LYS A 1 142 ? 27.702 -13.855 -5.390 1.00 50.28 142 LYS A CA 1
ATOM 1121 C C . LYS A 1 142 ? 28.606 -13.688 -6.622 1.00 50.28 142 LYS A C 1
ATOM 1123 O O . LYS A 1 142 ? 29.564 -14.435 -6.772 1.00 50.28 142 LYS A O 1
ATOM 1128 N N . ARG A 1 143 ? 28.262 -12.780 -7.543 1.00 47.41 143 ARG A N 1
ATOM 1129 C CA . ARG A 1 143 ? 29.065 -12.420 -8.724 1.00 47.41 143 ARG A CA 1
ATOM 1130 C C . ARG A 1 143 ? 30.020 -11.248 -8.436 1.00 47.41 143 ARG A C 1
ATOM 1132 O O . ARG A 1 143 ? 30.875 -10.980 -9.275 1.00 47.41 143 ARG A O 1
ATOM 1139 N N . TRP A 1 144 ? 29.847 -10.555 -7.306 1.00 43.66 144 TRP A N 1
ATOM 1140 C CA . TRP A 1 144 ? 30.613 -9.368 -6.900 1.00 43.66 144 TRP A CA 1
ATOM 1141 C C . TRP A 1 144 ? 31.429 -9.561 -5.602 1.00 43.66 144 TRP A C 1
ATOM 1143 O O . TRP A 1 144 ? 32.074 -8.604 -5.179 1.00 43.66 144 TRP A O 1
ATOM 1153 N N . ASP A 1 145 ? 31.424 -10.767 -5.016 1.00 42.12 145 ASP A N 1
ATOM 1154 C CA . ASP A 1 145 ? 32.428 -11.269 -4.053 1.00 42.12 145 ASP A CA 1
ATOM 1155 C C . ASP A 1 145 ? 33.476 -12.117 -4.796 1.00 42.12 145 ASP A C 1
ATOM 1157 O O . ASP A 1 145 ? 34.678 -12.023 -4.456 1.00 42.12 145 ASP A O 1
#

Foldseek 3Di:
DPPPPPVVVVVVVVVVVVVVVVVVVVVVVLCPPPPDRDVDPQPSCCVPPNPVVSVVVVVVVVVVVVVVVLVVLLVQLVVVVVVCCVVDVPPDDDSVVSSVVSVVVVVVVVVVPPDPVVVVVVVVVVVVVVVVVVVVVVVVVVVVD